Protein AF-A0A7X3Z654-F1 (afdb_monomer_lite)

pLDDT: mean 95.61, std 1.44, range [90.94, 97.56]

Sequence (72 aa):
MISAPQRYAPRRVKECVSLVDLLPTLVGIGGGEVVLPCDGESLEPALTGGTTRDLVISDYYGIGPCVPHRMV

Foldseek 3Di:
DDDDVVQFDDDDDPADADPQQVVQQVQVVVVHGDPDDGPHHHCVCVRHPHDDHRDDKDWDDDPDDPDIDMDD

Secondary structure (DSSP, 8-state):
----TTTS------S---GGGHHHHHHHHTT----S--S---SHHHHTT----S---EEE-SSS-SS-EEE-

Radius of gyration: 14.72 Å; chains: 1; bounding box: 35×26×38 Å

Structure (mmCIF, N/CA/C/O backbone):
data_AF-A0A7X3Z654-F1
#
_entry.id   AF-A0A7X3Z654-F1
#
loop_
_atom_site.group_PDB
_atom_site.id
_atom_site.type_symbol
_atom_site.label_atom_id
_atom_site.label_alt_id
_atom_site.label_comp_id
_atom_site.label_asym_id
_atom_site.label_entity_id
_atom_site.label_seq_id
_atom_site.pdbx_PDB_ins_code
_atom_site.Cartn_x
_atom_site.Cartn_y
_atom_site.Cartn_z
_atom_site.occupancy
_atom_site.B_iso_or_equiv
_atom_site.auth_seq_id
_atom_site.auth_comp_id
_atom_site.auth_asym_id
_atom_site.auth_atom_id
_atom_site.pdbx_PDB_model_num
ATOM 1 N N . MET A 1 1 ? 3.918 -2.461 8.595 1.00 91.69 1 MET A N 1
ATOM 2 C CA . MET A 1 1 ? 3.027 -2.426 9.778 1.00 91.69 1 MET A CA 1
ATOM 3 C C . MET A 1 1 ? 2.633 -0.982 10.020 1.00 91.69 1 MET A C 1
ATOM 5 O O . MET A 1 1 ? 3.518 -0.139 9.994 1.00 91.69 1 MET A O 1
ATOM 9 N N . ILE A 1 2 ? 1.348 -0.703 10.238 1.00 95.31 2 ILE A N 1
ATOM 10 C CA . ILE A 1 2 ? 0.848 0.622 10.633 1.00 95.31 2 ILE A CA 1
ATOM 11 C C . ILE A 1 2 ? 0.336 0.495 12.069 1.00 95.31 2 ILE A C 1
ATOM 13 O O . ILE A 1 2 ? -0.388 -0.450 12.372 1.00 95.31 2 ILE A O 1
ATOM 17 N N . SER A 1 3 ? 0.743 1.404 12.956 1.00 95.69 3 SER A N 1
ATOM 18 C CA . SER A 1 3 ? 0.329 1.407 14.362 1.00 95.69 3 SER A CA 1
ATOM 19 C C . SER A 1 3 ? -0.158 2.796 14.758 1.00 95.69 3 SER A C 1
ATOM 21 O O . SER A 1 3 ? 0.626 3.740 14.824 1.00 95.69 3 SER A O 1
ATOM 23 N N . ALA A 1 4 ? -1.461 2.907 15.005 1.00 95.50 4 ALA A N 1
ATOM 24 C CA . ALA A 1 4 ? -2.100 4.077 15.598 1.00 95.50 4 ALA A CA 1
ATOM 25 C C . ALA A 1 4 ? -3.311 3.588 16.415 1.00 95.50 4 ALA A C 1
ATOM 27 O O . ALA A 1 4 ? -4.443 3.669 15.940 1.00 95.50 4 ALA A O 1
ATOM 28 N N . PRO A 1 5 ? -3.092 3.006 17.609 1.00 95.25 5 PRO A N 1
ATOM 29 C CA . PRO A 1 5 ? -4.123 2.270 18.347 1.00 95.25 5 PRO A CA 1
ATOM 30 C C . PRO A 1 5 ? -5.314 3.134 18.788 1.00 95.25 5 PRO A C 1
ATOM 32 O O . PRO A 1 5 ? -6.395 2.608 19.019 1.00 95.25 5 PRO A O 1
ATOM 35 N N . GLN A 1 6 ? -5.150 4.458 18.871 1.00 95.88 6 GLN A N 1
ATOM 36 C CA . GLN A 1 6 ? -6.251 5.395 19.120 1.00 95.88 6 GLN A CA 1
ATOM 37 C C . GLN A 1 6 ? -7.154 5.611 17.893 1.00 95.88 6 GLN A C 1
ATOM 39 O O . GLN A 1 6 ? -8.213 6.216 18.022 1.00 95.88 6 GLN A O 1
ATOM 44 N N . ARG A 1 7 ? -6.723 5.171 16.704 1.00 94.69 7 ARG A N 1
ATOM 45 C CA . ARG A 1 7 ? -7.404 5.392 15.418 1.00 94.69 7 ARG A CA 1
ATOM 46 C C . ARG A 1 7 ? -7.883 4.092 14.777 1.00 94.69 7 ARG A C 1
ATOM 48 O O . ARG A 1 7 ? -8.982 4.053 14.240 1.00 94.69 7 ARG A O 1
ATOM 55 N N . TYR A 1 8 ? -7.071 3.037 14.839 1.00 95.81 8 TYR A N 1
ATOM 56 C CA . TYR A 1 8 ? -7.333 1.776 14.146 1.00 95.81 8 TYR A CA 1
ATOM 57 C C . TYR A 1 8 ? -7.287 0.595 15.112 1.00 95.81 8 TYR A C 1
ATOM 59 O O . TYR A 1 8 ? -6.327 0.433 15.871 1.00 95.81 8 TYR A O 1
ATOM 67 N N . ALA A 1 9 ? -8.307 -0.262 15.046 1.00 96.06 9 ALA A N 1
ATOM 68 C CA . ALA A 1 9 ? -8.299 -1.536 15.751 1.00 96.06 9 ALA A CA 1
ATOM 69 C C . ALA A 1 9 ? -7.239 -2.478 15.138 1.00 96.06 9 ALA A C 1
ATOM 71 O O . ALA A 1 9 ? -7.087 -2.510 13.912 1.00 96.06 9 ALA A O 1
ATOM 72 N N . PRO A 1 10 ? -6.515 -3.276 15.946 1.00 96.31 10 PRO A N 1
ATOM 73 C CA . PRO A 1 10 ? -5.547 -4.235 15.426 1.00 96.31 10 PRO A CA 1
ATOM 74 C C . PRO A 1 10 ? -6.207 -5.236 14.473 1.00 96.31 10 PRO A C 1
ATOM 76 O O . PRO A 1 10 ? -7.189 -5.887 14.828 1.00 96.31 10 PRO A O 1
ATOM 79 N N . ARG A 1 11 ? -5.643 -5.403 13.273 1.00 95.19 11 ARG A N 1
ATOM 80 C CA . ARG A 1 11 ? -6.114 -6.398 12.302 1.00 95.19 11 ARG A CA 1
ATOM 81 C C . ARG A 1 11 ? -4.999 -6.895 11.389 1.00 95.19 11 ARG A C 1
ATOM 83 O O . ARG A 1 11 ? -3.939 -6.280 11.284 1.00 95.19 11 ARG A O 1
ATOM 90 N N . ARG A 1 12 ? -5.266 -8.013 10.711 1.00 95.56 12 ARG A N 1
ATOM 91 C CA . ARG A 1 12 ? -4.456 -8.516 9.595 1.00 95.56 12 ARG A CA 1
ATOM 92 C C . ARG A 1 12 ? -5.183 -8.218 8.286 1.00 95.56 12 ARG A C 1
ATOM 94 O O . ARG A 1 12 ? -6.348 -8.579 8.153 1.00 95.56 12 ARG A O 1
ATOM 101 N N . VAL A 1 13 ? -4.483 -7.577 7.358 1.00 94.88 13 VAL A N 1
ATOM 102 C CA . VAL A 1 13 ? -4.911 -7.372 5.966 1.00 94.88 13 VAL A CA 1
ATOM 103 C C . VAL A 1 13 ? -4.362 -8.552 5.165 1.00 94.88 13 VAL A C 1
ATOM 105 O O . VAL A 1 13 ? -3.195 -8.902 5.357 1.00 94.88 13 VAL A O 1
ATOM 108 N N . LYS A 1 14 ? -5.209 -9.229 4.385 1.00 95.25 14 LYS A N 1
ATOM 109 C CA . LYS A 1 14 ? -4.817 -10.431 3.622 1.00 95.25 14 LYS A CA 1
ATOM 110 C C . LYS A 1 14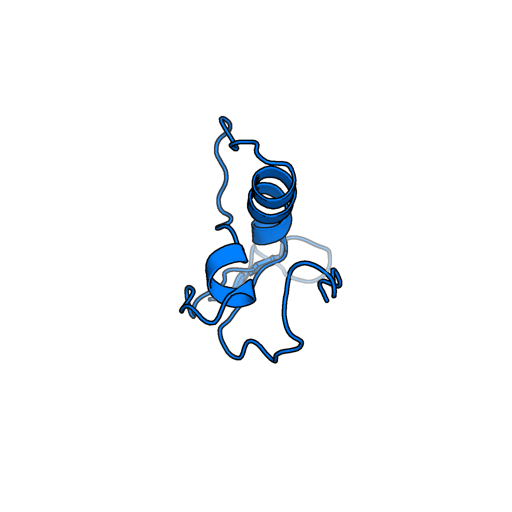 ? -4.542 -10.123 2.155 1.00 95.25 14 LYS A C 1
ATOM 112 O O . LYS A 1 14 ? -3.818 -10.876 1.519 1.00 95.25 14 LYS A O 1
ATOM 117 N N . GLU A 1 15 ? -5.141 -9.048 1.671 1.00 95.50 15 GLU A N 1
ATOM 118 C CA . GLU A 1 15 ? -5.026 -8.514 0.328 1.00 95.50 15 GLU A CA 1
ATOM 119 C C . GLU A 1 15 ? -3.592 -8.042 0.042 1.00 95.50 15 GLU A C 1
ATOM 121 O O . GLU A 1 15 ? -2.860 -7.633 0.956 1.00 95.50 15 GLU A O 1
ATOM 126 N N . CYS A 1 16 ? -3.184 -8.088 -1.226 1.00 96.06 16 CYS A N 1
ATOM 127 C CA . CYS A 1 16 ? -1.882 -7.577 -1.643 1.00 96.06 16 CYS A CA 1
ATOM 128 C C . CYS A 1 16 ? -1.738 -6.063 -1.397 1.00 96.06 16 CYS A C 1
ATOM 130 O O . CYS A 1 16 ? -2.574 -5.263 -1.802 1.00 96.06 16 CYS A O 1
ATOM 132 N N . VAL A 1 17 ? -0.612 -5.658 -0.800 1.00 96.12 17 VAL A N 1
ATOM 133 C CA . VAL A 1 17 ? -0.252 -4.246 -0.577 1.00 96.12 17 VAL A CA 1
ATOM 134 C C . VAL A 1 17 ? 1.156 -3.966 -1.090 1.00 96.12 17 VAL A C 1
ATOM 136 O O . VAL A 1 17 ? 2.022 -4.843 -1.056 1.00 96.12 17 VAL A O 1
ATOM 139 N N . SER A 1 18 ? 1.399 -2.744 -1.558 1.00 97.06 18 SER A N 1
ATOM 140 C CA . SER A 1 18 ? 2.680 -2.310 -2.112 1.00 97.06 18 SER A CA 1
ATOM 141 C C . SER A 1 18 ? 3.291 -1.164 -1.310 1.00 97.06 18 SER A C 1
ATOM 143 O O . SER A 1 18 ? 2.626 -0.450 -0.563 1.00 97.06 18 SER A O 1
ATOM 145 N N . LEU A 1 19 ? 4.595 -0.954 -1.485 1.00 97.31 19 LEU A N 1
ATOM 146 C CA . LEU A 1 19 ? 5.309 0.161 -0.868 1.00 97.31 19 LEU A CA 1
ATOM 147 C C . LEU A 1 19 ? 4.787 1.522 -1.358 1.00 97.31 19 LEU A C 1
ATOM 149 O O . LEU A 1 19 ? 4.743 2.476 -0.584 1.00 97.31 19 LEU A O 1
ATOM 153 N N . VAL A 1 20 ? 4.381 1.609 -2.628 1.00 97.25 20 VAL A N 1
ATOM 154 C CA . VAL A 1 20 ? 3.895 2.861 -3.235 1.00 97.25 20 VAL A CA 1
ATOM 155 C C . VAL A 1 20 ? 2.587 3.357 -2.614 1.00 97.25 20 VAL A C 1
ATOM 157 O O . VAL A 1 20 ? 2.315 4.552 -2.648 1.00 97.25 20 VAL A O 1
ATOM 160 N N . ASP A 1 21 ? 1.833 2.472 -1.957 1.00 97.56 21 ASP A N 1
ATOM 161 C CA . ASP A 1 21 ? 0.593 2.802 -1.246 1.00 97.56 21 ASP A CA 1
ATOM 162 C C . ASP A 1 21 ? 0.849 3.670 -0.001 1.00 97.56 21 ASP A C 1
ATOM 164 O O . ASP A 1 21 ? -0.055 4.333 0.514 1.00 97.56 21 ASP A O 1
ATOM 168 N N . LEU A 1 22 ? 2.089 3.711 0.503 1.00 96.81 22 LEU A N 1
ATOM 169 C CA . LEU A 1 22 ? 2.413 4.469 1.711 1.00 96.81 22 LEU A CA 1
ATOM 170 C C . LEU A 1 22 ? 2.243 5.977 1.533 1.00 96.81 22 LEU A C 1
ATOM 172 O O . LEU A 1 22 ? 1.792 6.628 2.471 1.00 96.81 22 LEU A O 1
ATOM 176 N N . LEU A 1 23 ? 2.580 6.538 0.366 1.00 97.50 23 LEU A N 1
ATOM 177 C CA . LEU A 1 23 ? 2.441 7.977 0.126 1.00 97.50 23 LEU A CA 1
ATOM 178 C C . LEU A 1 23 ? 0.981 8.446 0.292 1.00 97.50 23 LEU A C 1
ATOM 180 O O . LEU A 1 23 ? 0.742 9.280 1.170 1.00 97.50 23 LEU A O 1
ATOM 184 N N . PRO A 1 24 ? -0.001 7.919 -0.468 1.00 97.44 24 PRO A N 1
ATOM 185 C CA . PRO A 1 24 ? -1.394 8.330 -0.315 1.00 97.44 24 PRO A CA 1
ATOM 186 C C . PRO A 1 24 ? -1.971 7.951 1.050 1.00 97.44 24 PRO A C 1
ATOM 188 O O . PRO A 1 24 ? -2.761 8.713 1.598 1.00 97.44 24 PRO A O 1
ATOM 191 N N . THR A 1 25 ? -1.528 6.841 1.650 1.00 96.88 25 THR A N 1
ATOM 192 C CA . THR A 1 25 ? -1.957 6.456 3.004 1.00 96.88 25 THR A CA 1
ATOM 193 C C . THR A 1 25 ? -1.512 7.475 4.055 1.00 96.88 25 THR A C 1
ATOM 195 O O . THR A 1 25 ? -2.321 7.933 4.852 1.00 96.88 25 THR A O 1
ATOM 198 N N . LEU A 1 26 ? -0.231 7.855 4.086 1.00 97.19 26 LEU A N 1
ATOM 199 C CA . LEU A 1 26 ? 0.292 8.782 5.098 1.00 97.19 26 LEU A CA 1
ATOM 200 C C . LEU A 1 26 ? -0.276 10.194 4.931 1.00 97.19 26 LEU A C 1
ATOM 202 O O . LEU A 1 26 ? -0.552 10.862 5.928 1.00 97.19 26 LEU A O 1
ATOM 206 N N . VAL A 1 27 ? -0.469 10.633 3.685 1.00 97.56 27 VAL A N 1
ATOM 207 C CA . VAL A 1 27 ? -1.095 11.923 3.375 1.00 97.56 27 VAL A CA 1
ATOM 208 C C . VAL A 1 27 ? -2.558 11.943 3.836 1.00 97.56 27 VAL A C 1
ATOM 210 O O . VAL A 1 27 ? -2.946 12.886 4.527 1.00 97.56 27 VAL A O 1
ATOM 213 N N . GLY A 1 28 ? -3.329 10.886 3.557 1.00 95.88 28 GLY A N 1
ATOM 214 C CA . GLY A 1 28 ? -4.721 10.756 4.008 1.00 95.88 28 GLY A CA 1
ATOM 215 C C . GLY A 1 28 ? -4.864 10.709 5.535 1.00 95.88 28 GLY A C 1
ATOM 216 O O . GLY A 1 28 ? -5.646 11.467 6.108 1.00 95.88 28 GLY A O 1
ATOM 217 N N . ILE A 1 29 ? -3.988 9.969 6.228 1.00 95.50 29 ILE A N 1
ATOM 218 C CA . ILE A 1 29 ? -3.907 9.947 7.704 1.00 95.50 29 ILE A CA 1
ATOM 219 C C . ILE A 1 29 ? -3.626 11.343 8.295 1.00 95.50 29 ILE A C 1
ATOM 221 O O . ILE A 1 29 ? -4.012 11.636 9.436 1.00 95.50 29 ILE A O 1
ATOM 225 N N . GLY A 1 30 ? -2.919 12.190 7.542 1.00 95.81 30 GLY A N 1
ATOM 226 C CA . GLY A 1 30 ? -2.648 13.590 7.868 1.00 95.81 30 GLY A CA 1
ATOM 227 C C . GLY A 1 30 ? -3.783 14.559 7.517 1.00 95.81 30 GLY A C 1
ATOM 228 O O . GLY A 1 30 ? -3.659 15.744 7.818 1.00 95.81 30 GLY A O 1
ATOM 229 N N . GLY A 1 31 ? -4.873 14.084 6.906 1.00 96.38 31 GLY A N 1
ATOM 230 C CA . GLY A 1 31 ? -5.998 14.899 6.438 1.00 96.38 31 GLY A CA 1
ATOM 231 C C . GLY A 1 31 ? -5.733 15.639 5.123 1.00 96.38 31 GLY A C 1
ATOM 232 O O . GLY A 1 31 ? -6.425 16.611 4.830 1.00 96.38 31 GLY A O 1
ATOM 233 N N . GLY A 1 32 ? -4.714 15.229 4.365 1.00 96.94 32 GLY A N 1
ATOM 234 C CA . GLY A 1 32 ? -4.370 15.805 3.068 1.00 96.94 32 GLY A CA 1
ATOM 235 C C . GLY A 1 32 ? -4.813 14.941 1.888 1.00 96.94 32 GLY A C 1
ATOM 236 O O . GLY A 1 32 ? -5.368 13.857 2.050 1.00 96.94 32 GLY A O 1
ATOM 237 N N . GLU A 1 33 ? -4.488 15.411 0.686 1.00 95.81 33 GLU A N 1
ATOM 238 C CA . GLU A 1 33 ? -4.734 14.714 -0.577 1.00 95.81 33 GLU A CA 1
ATOM 239 C C . GLU A 1 33 ? -3.467 14.735 -1.443 1.00 95.81 33 GLU A C 1
ATOM 241 O O . GLU A 1 33 ? -2.736 15.731 -1.482 1.00 95.81 33 GLU A O 1
ATOM 246 N N . VAL A 1 34 ? -3.180 13.627 -2.130 1.00 96.38 34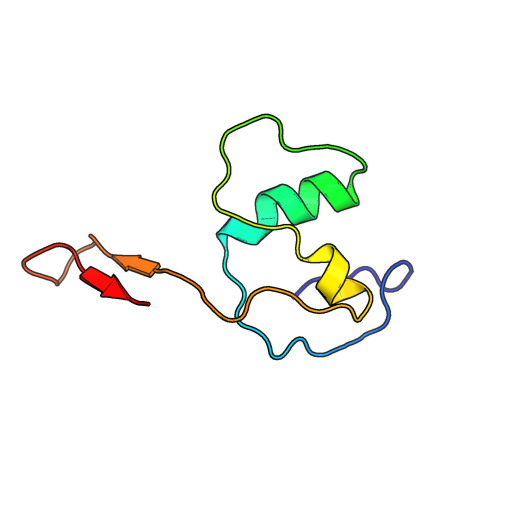 VAL A N 1
ATOM 247 C CA . VAL A 1 34 ? -2.064 13.558 -3.077 1.00 96.38 34 VAL A CA 1
ATOM 248 C C . VAL A 1 34 ? -2.513 14.157 -4.406 1.00 96.38 34 VAL A C 1
ATOM 250 O O . VAL A 1 34 ? -3.305 13.564 -5.124 1.00 96.38 34 VAL A O 1
ATOM 253 N N . VAL A 1 35 ? -1.975 15.328 -4.743 1.00 95.06 35 VAL A N 1
ATOM 254 C CA . VAL A 1 35 ? -2.292 16.059 -5.990 1.00 95.06 35 VAL A CA 1
ATOM 255 C C . VAL A 1 35 ? -1.319 15.775 -7.141 1.00 95.06 35 VAL A C 1
ATOM 257 O O . VAL A 1 35 ? -1.452 16.324 -8.233 1.00 95.06 35 VAL A O 1
ATOM 260 N N . LEU A 1 36 ? -0.307 14.945 -6.896 1.00 93.31 36 LEU A N 1
ATOM 261 C CA . LEU A 1 36 ? 0.680 14.519 -7.887 1.00 93.31 36 LEU A CA 1
ATOM 262 C C . LEU A 1 36 ? 0.286 13.147 -8.453 1.00 93.31 36 LEU A C 1
ATOM 264 O O . LEU A 1 36 ? -0.373 12.381 -7.748 1.00 93.31 36 LEU A O 1
ATOM 268 N N . PRO A 1 37 ? 0.722 12.788 -9.675 1.00 96.00 37 PRO A N 1
ATOM 269 C CA . PRO A 1 37 ? 0.567 11.428 -10.176 1.00 96.00 37 PRO A CA 1
ATOM 270 C C . PRO A 1 37 ? 1.111 10.409 -9.168 1.00 96.00 37 PRO A C 1
ATOM 272 O O . PRO A 1 37 ? 2.251 10.522 -8.713 1.00 96.00 37 PRO A O 1
ATOM 275 N N . CYS A 1 38 ? 0.280 9.437 -8.801 1.00 94.75 38 CYS A N 1
ATOM 276 C CA . CYS A 1 38 ? 0.603 8.419 -7.816 1.00 94.75 38 CYS A CA 1
ATOM 277 C C . CYS A 1 38 ? 0.009 7.083 -8.259 1.00 94.75 38 CYS A C 1
ATOM 279 O O . CYS A 1 38 ? -1.190 6.995 -8.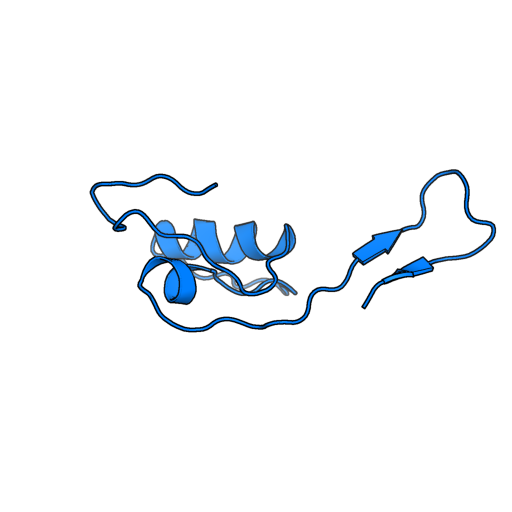503 1.00 94.75 38 CYS A O 1
ATOM 281 N N . ASP A 1 39 ? 0.855 6.057 -8.343 1.00 95.38 39 ASP A N 1
ATOM 282 C CA . ASP A 1 39 ? 0.439 4.693 -8.698 1.00 95.38 39 ASP A CA 1
ATOM 283 C C . ASP A 1 39 ? -0.061 3.889 -7.484 1.00 95.38 39 ASP A C 1
ATOM 285 O O . ASP A 1 39 ? -0.532 2.761 -7.625 1.00 95.38 39 ASP A O 1
ATOM 289 N N . GLY A 1 40 ? 0.115 4.432 -6.277 1.00 95.75 40 GLY A N 1
ATOM 290 C CA . GLY A 1 40 ? -0.348 3.819 -5.040 1.00 95.75 40 GLY A CA 1
ATOM 291 C C . GLY A 1 40 ? -1.788 4.191 -4.714 1.00 95.75 40 GLY A C 1
ATOM 292 O O . GLY A 1 40 ? -2.283 5.246 -5.104 1.00 95.75 40 GLY A O 1
ATOM 293 N N . GLU A 1 41 ? -2.433 3.353 -3.912 1.00 95.31 41 GLU A N 1
ATOM 294 C CA . GLU A 1 41 ? -3.765 3.604 -3.363 1.00 95.31 41 GLU A CA 1
ATOM 295 C C . GLU A 1 41 ? -3.692 3.720 -1.838 1.00 95.31 41 GLU A C 1
ATOM 297 O O . GLU A 1 41 ? -2.854 3.093 -1.190 1.00 95.31 41 GLU A O 1
ATOM 302 N N . SER A 1 42 ? -4.560 4.534 -1.232 1.00 95.75 42 SER A N 1
ATOM 303 C CA . SER A 1 42 ? -4.600 4.629 0.232 1.00 95.75 42 SER A CA 1
ATOM 304 C C . SER A 1 42 ? -5.048 3.299 0.848 1.00 95.75 42 SER A C 1
ATOM 306 O O . SER A 1 42 ? -6.058 2.720 0.450 1.00 95.75 42 SER A O 1
ATOM 308 N N . LEU A 1 43 ? -4.327 2.845 1.874 1.00 96.88 43 LEU A N 1
ATOM 309 C CA . LEU A 1 43 ? -4.652 1.657 2.664 1.00 96.88 43 LEU A CA 1
ATOM 310 C C . LEU A 1 43 ? -5.648 1.952 3.794 1.00 96.88 43 LEU A C 1
ATOM 312 O O . LEU A 1 43 ? -6.013 1.039 4.532 1.00 96.88 43 LEU A O 1
ATOM 316 N N . GLU A 1 44 ? -6.110 3.193 3.962 1.00 95.56 44 GLU A N 1
ATOM 317 C CA . GLU A 1 44 ? -7.087 3.551 5.002 1.00 95.56 44 GLU A CA 1
ATOM 318 C C . GLU A 1 44 ? -8.397 2.736 4.968 1.00 95.56 44 GLU A C 1
ATOM 320 O O . GLU A 1 44 ? -8.862 2.338 6.046 1.00 95.56 44 GLU A O 1
ATOM 325 N N . PRO A 1 45 ? -8.966 2.377 3.796 1.00 95.31 45 PRO A N 1
ATOM 326 C CA . PRO A 1 45 ? -10.086 1.439 3.736 1.00 95.31 45 PRO A CA 1
ATOM 327 C C . PRO A 1 45 ? -9.731 0.100 4.390 1.00 95.31 45 PRO A C 1
ATOM 329 O O . PRO A 1 45 ? -10.467 -0.393 5.244 1.00 95.31 45 PRO A O 1
ATOM 332 N N . ALA A 1 46 ? -8.547 -0.446 4.096 1.00 95.62 46 ALA A N 1
ATOM 333 C CA . ALA A 1 46 ? -8.072 -1.659 4.746 1.00 95.62 46 ALA A CA 1
ATOM 334 C C . ALA A 1 46 ? -7.843 -1.441 6.253 1.00 95.62 46 ALA A C 1
ATOM 336 O O . ALA A 1 46 ? -8.178 -2.311 7.047 1.00 95.62 46 ALA A O 1
ATOM 337 N N . LEU A 1 47 ? -7.349 -0.294 6.718 1.00 95.06 47 LEU A N 1
ATOM 338 C CA . LEU A 1 47 ? -7.174 -0.048 8.161 1.00 95.06 47 LEU A CA 1
ATOM 339 C C . LEU A 1 47 ? -8.497 -0.050 8.945 1.00 95.06 47 LEU A C 1
ATOM 341 O O . LEU A 1 47 ? -8.507 -0.384 10.130 1.00 95.06 47 LEU A O 1
ATOM 345 N N . THR A 1 48 ? -9.609 0.260 8.278 1.00 95.25 48 THR A N 1
ATOM 346 C CA . THR A 1 48 ? -10.957 0.335 8.867 1.00 95.25 48 THR A CA 1
ATOM 347 C C . THR A 1 48 ? -11.826 -0.899 8.601 1.00 95.25 48 THR A C 1
ATOM 349 O O . THR A 1 48 ? -12.976 -0.947 9.028 1.00 95.25 48 THR A O 1
ATOM 352 N N . GLY A 1 49 ? -11.273 -1.940 7.970 1.00 94.69 49 GLY A N 1
ATOM 353 C CA . GLY A 1 49 ? -11.980 -3.200 7.719 1.00 94.69 49 GLY A CA 1
ATOM 354 C C . GLY A 1 49 ? -12.627 -3.320 6.340 1.00 94.69 49 GLY A C 1
ATOM 355 O O . GLY A 1 49 ? -13.221 -4.357 6.057 1.00 94.69 49 GLY A O 1
ATOM 356 N N . GLY A 1 50 ? -12.487 -2.304 5.491 1.00 95.00 50 GLY A N 1
ATOM 357 C CA . GLY A 1 50 ? -12.853 -2.363 4.083 1.00 95.00 50 GLY A CA 1
ATOM 358 C C . GLY A 1 50 ? -11.901 -3.226 3.253 1.00 95.00 50 GLY A C 1
ATOM 359 O O . GLY A 1 50 ? -10.861 -3.697 3.725 1.00 95.00 50 GLY A O 1
ATOM 360 N N . THR A 1 51 ? -12.288 -3.428 1.997 1.00 91.31 51 THR A N 1
ATOM 361 C CA . THR A 1 51 ? -11.495 -4.126 0.984 1.00 91.31 51 THR A CA 1
ATOM 362 C C . THR A 1 51 ? -10.476 -3.182 0.347 1.00 91.31 51 THR A C 1
ATOM 364 O O . THR A 1 51 ? -10.633 -1.961 0.358 1.00 91.31 51 THR A O 1
ATOM 367 N N . THR A 1 52 ? -9.426 -3.760 -0.223 1.00 90.94 52 THR A N 1
ATOM 368 C CA . THR A 1 52 ? -8.458 -3.067 -1.080 1.00 90.94 52 THR A CA 1
ATOM 369 C C . THR A 1 52 ? -8.178 -3.942 -2.302 1.00 90.94 52 THR A C 1
ATOM 371 O O . THR A 1 52 ? -8.758 -5.024 -2.437 1.00 90.94 52 THR A O 1
ATOM 374 N N . ARG A 1 53 ? -7.347 -3.460 -3.222 1.00 93.38 53 ARG A N 1
ATOM 375 C CA . ARG A 1 53 ? -6.899 -4.230 -4.384 1.00 93.38 53 ARG A CA 1
ATOM 376 C C . ARG A 1 53 ? -6.177 -5.510 -3.952 1.00 93.38 53 ARG A C 1
ATOM 378 O O . ARG A 1 53 ? -5.528 -5.537 -2.915 1.00 93.38 53 ARG A O 1
ATOM 385 N N . ASP A 1 54 ? -6.242 -6.543 -4.787 1.00 92.88 54 ASP A N 1
ATOM 386 C CA . ASP A 1 54 ? -5.538 -7.819 -4.568 1.00 92.88 54 ASP A CA 1
ATOM 387 C C . ASP A 1 54 ? -4.533 -8.119 -5.693 1.00 92.88 54 ASP A C 1
ATOM 389 O O . ASP A 1 54 ? -4.334 -9.252 -6.115 1.00 92.88 54 ASP A O 1
ATOM 393 N N . LEU A 1 55 ? -3.933 -7.056 -6.236 1.00 95.12 55 LEU A N 1
ATOM 394 C CA . LEU A 1 55 ? -2.905 -7.111 -7.271 1.00 95.12 55 LEU A CA 1
ATOM 395 C C . LEU A 1 55 ? -1.860 -6.040 -6.981 1.00 95.12 55 LEU A C 1
ATOM 397 O O . LEU A 1 55 ? -2.205 -4.877 -6.757 1.00 95.12 55 LEU A O 1
ATOM 401 N N . VAL A 1 56 ? -0.586 -6.414 -7.046 1.00 96.88 56 VAL A N 1
ATOM 402 C CA . VAL A 1 56 ? 0.555 -5.501 -6.923 1.00 96.88 56 VAL A CA 1
ATOM 403 C C . VAL A 1 56 ? 1.570 -5.796 -8.013 1.00 96.88 56 VAL A C 1
ATOM 405 O O . VAL A 1 56 ? 1.687 -6.922 -8.477 1.00 96.88 56 VAL A O 1
ATOM 408 N N . ILE A 1 57 ? 2.309 -4.767 -8.413 1.00 97.19 57 ILE A N 1
ATOM 409 C CA . ILE A 1 57 ? 3.315 -4.862 -9.467 1.00 97.19 57 ILE A CA 1
ATOM 410 C C . ILE A 1 57 ? 4.674 -4.562 -8.850 1.00 97.19 57 ILE A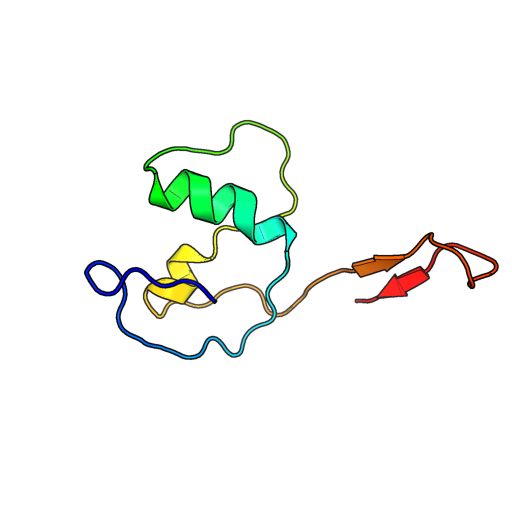 C 1
ATOM 412 O O . ILE A 1 57 ? 4.805 -3.639 -8.041 1.00 97.19 57 ILE A O 1
ATOM 416 N N . SER A 1 58 ? 5.684 -5.333 -9.239 1.00 96.88 58 SER A N 1
ATOM 417 C CA . SER A 1 58 ? 7.078 -5.060 -8.904 1.00 96.88 58 SER A CA 1
ATOM 418 C C . SER A 1 58 ? 7.929 -5.094 -10.163 1.00 96.88 58 SER A C 1
ATOM 420 O O . SER A 1 58 ? 7.940 -6.090 -10.884 1.00 96.88 58 SER A O 1
ATOM 422 N N . ASP A 1 59 ? 8.654 -4.006 -10.404 1.00 96.81 59 ASP A N 1
ATOM 423 C CA . ASP A 1 59 ? 9.638 -3.916 -11.474 1.00 96.81 59 ASP A CA 1
ATOM 424 C C . ASP A 1 59 ? 11.049 -4.019 -10.881 1.00 96.81 59 ASP A C 1
ATOM 426 O O . ASP A 1 59 ? 11.357 -3.412 -9.852 1.00 96.81 59 ASP A O 1
ATOM 430 N N . TYR A 1 60 ? 11.921 -4.787 -11.535 1.00 96.12 60 TYR A N 1
ATOM 431 C CA . TYR A 1 60 ? 13.315 -4.947 -11.135 1.00 96.12 60 TYR A CA 1
ATOM 432 C C . TYR A 1 60 ? 14.263 -4.700 -12.311 1.00 96.12 60 TYR A C 1
ATOM 434 O O . TYR A 1 60 ? 14.198 -5.369 -13.347 1.00 96.12 60 TYR A O 1
ATOM 442 N N . TYR A 1 61 ? 15.174 -3.741 -12.112 1.00 96.44 61 TYR A N 1
ATOM 443 C CA . TYR A 1 61 ? 16.220 -3.358 -13.068 1.00 96.44 61 TYR A CA 1
ATOM 444 C C . TYR A 1 61 ? 17.606 -3.208 -12.425 1.00 96.44 61 TYR A C 1
ATOM 446 O O . TYR A 1 61 ? 18.450 -2.449 -12.896 1.00 96.44 61 TYR A O 1
ATOM 454 N N . GLY A 1 62 ? 17.818 -3.893 -11.296 1.00 94.56 62 GLY A N 1
ATOM 455 C CA . GLY A 1 62 ? 19.096 -3.904 -10.589 1.00 94.56 62 GLY A CA 1
ATOM 456 C C . GLY A 1 62 ? 20.124 -4.852 -11.211 1.00 94.56 62 GLY A C 1
ATOM 457 O O . GLY A 1 62 ? 19.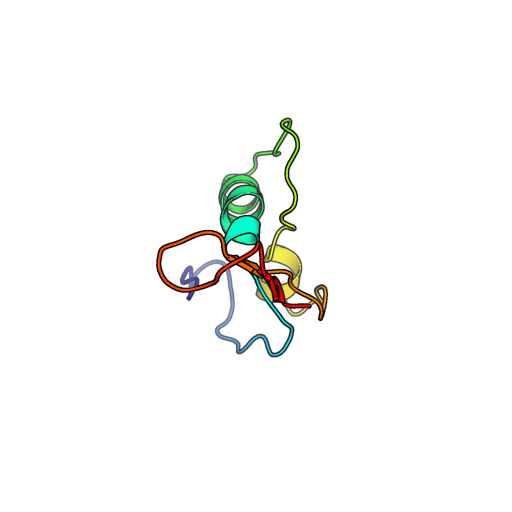968 -5.339 -12.329 1.00 94.56 62 GLY A O 1
ATOM 458 N N . ILE A 1 63 ? 21.191 -5.131 -10.460 1.00 94.69 63 ILE A N 1
ATOM 459 C CA . ILE A 1 63 ? 22.231 -6.077 -10.877 1.00 94.69 63 ILE A CA 1
ATOM 460 C C . ILE A 1 63 ? 21.706 -7.523 -10.876 1.00 94.69 63 ILE A C 1
ATOM 462 O O . ILE A 1 63 ? 21.087 -7.959 -9.910 1.00 94.69 63 ILE A O 1
ATOM 466 N N . GLY A 1 64 ? 21.974 -8.281 -11.944 1.00 92.88 64 GLY A N 1
ATOM 467 C CA . GLY A 1 64 ? 21.594 -9.697 -12.051 1.00 92.88 64 GLY A CA 1
ATOM 468 C C . GLY A 1 64 ? 20.895 -10.065 -13.365 1.00 92.88 64 GLY A C 1
ATOM 469 O O . GLY A 1 64 ? 21.448 -10.858 -14.125 1.00 92.88 64 GLY A O 1
ATOM 470 N N . PRO A 1 65 ? 19.697 -9.532 -13.657 1.00 94.38 65 PRO A N 1
ATOM 471 C CA . PRO A 1 65 ? 18.956 -9.857 -14.869 1.00 94.38 65 PRO A CA 1
ATOM 472 C C . PRO A 1 65 ? 19.609 -9.266 -16.123 1.00 94.38 65 PRO A C 1
ATOM 474 O O . PRO A 1 65 ? 20.189 -8.184 -16.093 1.00 94.38 65 PRO A O 1
ATOM 477 N N . CYS A 1 66 ? 19.459 -9.955 -17.255 1.00 95.31 66 CYS A N 1
ATOM 478 C CA . CYS A 1 66 ? 19.941 -9.476 -18.555 1.00 95.31 66 CYS A CA 1
ATOM 479 C C . CYS A 1 66 ? 18.994 -8.473 -19.247 1.00 95.31 66 CYS A C 1
ATOM 481 O O . CYS A 1 66 ? 19.394 -7.852 -20.228 1.00 95.31 66 CYS A O 1
ATOM 483 N N . VAL A 1 67 ? 17.755 -8.325 -18.757 1.00 96.75 67 VAL A N 1
ATOM 484 C CA . VAL A 1 67 ? 16.674 -7.472 -19.301 1.00 96.75 67 VAL A CA 1
ATOM 485 C C . VAL A 1 67 ? 15.726 -7.017 -18.175 1.00 96.75 67 VAL A C 1
ATOM 487 O O . VAL A 1 67 ? 15.822 -7.560 -17.072 1.00 96.75 67 VAL A O 1
ATOM 490 N N . PRO A 1 68 ? 14.795 -6.063 -18.388 1.00 97.31 68 PRO A N 1
ATOM 491 C CA . PRO A 1 68 ? 13.869 -5.671 -17.332 1.00 97.31 68 PRO A CA 1
ATOM 492 C C . PRO A 1 68 ? 12.903 -6.788 -16.981 1.00 97.31 68 PRO A C 1
ATOM 494 O O . PRO A 1 68 ? 12.399 -7.472 -17.867 1.00 97.31 68 PRO A O 1
ATOM 497 N N . HIS A 1 69 ? 12.650 -6.962 -15.685 1.00 97.25 69 HIS A N 1
ATOM 498 C CA . HIS A 1 69 ? 11.703 -7.95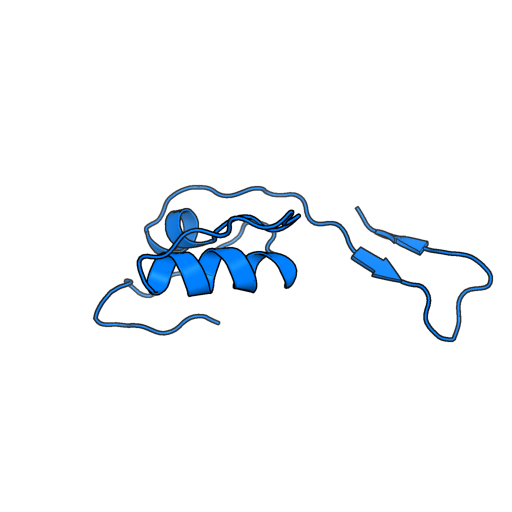2 -15.185 1.00 97.25 69 HIS A CA 1
ATOM 499 C C . HIS A 1 69 ? 10.553 -7.251 -14.473 1.00 97.25 69 HIS A C 1
ATOM 501 O O . HIS A 1 69 ? 10.781 -6.379 -13.634 1.00 97.25 69 HIS A O 1
ATOM 507 N N . ARG A 1 70 ? 9.333 -7.678 -14.797 1.00 96.75 70 ARG A N 1
ATOM 508 C CA . ARG A 1 70 ? 8.094 -7.274 -14.135 1.00 96.75 70 ARG A CA 1
ATOM 509 C C . ARG A 1 70 ? 7.439 -8.501 -13.512 1.00 96.75 70 ARG A C 1
ATOM 511 O O . ARG A 1 70 ? 7.321 -9.534 -14.166 1.00 96.75 70 ARG A O 1
ATOM 518 N N . MET A 1 71 ? 7.008 -8.363 -12.267 1.00 96.81 71 MET A N 1
ATOM 519 C CA . MET A 1 71 ? 6.220 -9.340 -11.520 1.00 96.81 71 MET A CA 1
ATOM 520 C C . MET A 1 71 ? 4.814 -8.772 -11.318 1.00 96.81 71 MET A C 1
ATOM 522 O O . MET A 1 71 ? 4.677 -7.597 -10.963 1.00 96.81 71 MET A O 1
ATOM 526 N N . VAL A 1 72 ? 3.807 -9.602 -11.581 1.00 92.69 72 VAL A N 1
ATOM 527 C CA . VAL A 1 72 ? 2.368 -9.298 -11.544 1.00 92.69 72 VAL A CA 1
ATOM 528 C C . VAL A 1 72 ? 1.618 -10.479 -10.959 1.00 92.69 72 VAL A C 1
ATOM 530 O O . VAL A 1 72 ? 2.033 -11.621 -11.261 1.00 92.69 72 VAL A O 1
#